Protein AF-A0A7A6SGF7-F1 (afdb_monomer_lite)

Radius of gyration: 13.67 Å; chains: 1; bounding box: 24×12×41 Å

pLDDT: mean 77.42, std 8.44, range [57.91, 87.75]

Organism: Escherichia coli (NCBI:txid562)

Foldseek 3Di:
DKDKDKDWDDPDPFKIWIWMWIWDDDPPDTDIDTDIDIGTDD

Secondary structure (DSSP, 8-state):
-EEEEEEEEEEETTEEEEEEEEEEESSS-EEEEEEEEEEE--

Sequence (42 aa):
LAWGAGVQFNPTESVTIDLAYEGSGSGDWRTDAFIVGIGYRF

InterPro domains:
  IPR000758 Virulence-related outer membrane protein [PF06316] (1-42)
  IPR000758 Virulence-related outer membrane protein [PR00316] (3-24)
  IPR000758 Virulence-related outer membrane protein [PR00316] (30-41)
  IPR000758 Virulence-related outer membrane protein [PS00695] (34-42)
  IPR011250 Outer membrane protein/outer membrane enzyme PagP, beta-barrel [SSF56925] (2-42)
  IPR051723 Bacterial Outer Membrane Invasion-Related Protein [PTHR35892] (1-42)

Structure (mmCIF, N/CA/C/O backbone):
data_AF-A0A7A6SGF7-F1
#
_entry.id   AF-A0A7A6SGF7-F1
#
loop_
_atom_site.group_PDB
_atom_site.id
_atom_site.type_symbol
_atom_site.label_atom_id
_atom_site.label_alt_id
_atom_site.label_comp_id
_atom_site.label_asym_id
_atom_site.label_entity_id
_atom_site.label_seq_id
_atom_site.pdbx_PDB_ins_code
_atom_site.Cartn_x
_atom_site.Cartn_y
_atom_site.Cartn_z
_atom_site.occupancy
_atom_site.B_iso_or_equiv
_atom_site.auth_seq_id
_atom_site.auth_comp_id
_atom_site.auth_asym_id
_atom_site.auth_atom_id
_atom_site.pdbx_PDB_model_num
ATOM 1 N N . LEU A 1 1 ? 13.788 -4.327 -14.666 1.00 65.94 1 LEU A N 1
ATOM 2 C CA . LEU A 1 1 ? 13.974 -4.330 -13.200 1.00 65.94 1 LEU A CA 1
ATOM 3 C C . LEU A 1 1 ? 12.612 -4.055 -12.575 1.00 65.94 1 LEU A C 1
ATOM 5 O O . LEU A 1 1 ? 11.983 -3.087 -12.983 1.00 65.94 1 LEU A O 1
ATOM 9 N N . ALA A 1 2 ? 12.142 -4.897 -11.658 1.00 76.00 2 ALA A N 1
ATOM 10 C CA . ALA A 1 2 ? 10.960 -4.596 -10.851 1.00 76.00 2 ALA A CA 1
ATOM 11 C C . ALA A 1 2 ? 11.424 -4.175 -9.456 1.00 76.00 2 ALA A C 1
ATOM 13 O O . ALA A 1 2 ? 12.337 -4.791 -8.906 1.00 76.00 2 ALA A O 1
ATOM 14 N N . TRP A 1 3 ? 10.853 -3.100 -8.929 1.00 77.94 3 TRP A N 1
ATOM 15 C CA . TRP A 1 3 ? 11.152 -2.567 -7.610 1.00 77.94 3 TRP A CA 1
ATOM 16 C C . TRP A 1 3 ? 9.842 -2.242 -6.904 1.00 77.94 3 TRP A C 1
ATOM 18 O O . TRP A 1 3 ? 8.905 -1.733 -7.507 1.00 77.94 3 TRP A O 1
ATOM 28 N N . GLY A 1 4 ? 9.778 -2.562 -5.622 1.00 85.12 4 GLY A N 1
ATOM 29 C CA . GLY A 1 4 ? 8.630 -2.264 -4.786 1.00 85.12 4 GLY A CA 1
ATOM 30 C C . GLY A 1 4 ? 9.104 -1.674 -3.473 1.00 85.12 4 GLY A C 1
ATOM 31 O O . GLY A 1 4 ? 10.117 -2.110 -2.925 1.00 85.12 4 GLY A O 1
ATOM 32 N N . ALA A 1 5 ? 8.388 -0.670 -2.985 1.00 84.38 5 ALA A N 1
ATOM 33 C CA . ALA A 1 5 ? 8.570 -0.116 -1.656 1.00 84.38 5 ALA A CA 1
ATOM 34 C C . ALA A 1 5 ? 7.198 0.021 -1.001 1.00 84.38 5 ALA A C 1
ATOM 36 O O . ALA A 1 5 ? 6.271 0.567 -1.596 1.00 84.38 5 ALA A O 1
ATOM 37 N N . GLY A 1 6 ? 7.074 -0.476 0.225 1.00 87.75 6 GLY A N 1
ATOM 38 C CA . GLY A 1 6 ? 5.839 -0.389 0.986 1.00 87.75 6 GLY A CA 1
ATOM 39 C C . GLY A 1 6 ? 6.090 -0.011 2.435 1.00 87.75 6 GLY A C 1
ATOM 40 O O . GLY A 1 6 ? 7.155 -0.283 2.990 1.00 87.75 6 GLY A O 1
ATOM 41 N N . VAL A 1 7 ? 5.096 0.636 3.030 1.00 85.88 7 VAL A N 1
ATOM 42 C CA . VAL A 1 7 ? 5.045 0.995 4.442 1.00 85.88 7 VAL A CA 1
ATOM 43 C C . VAL A 1 7 ? 3.724 0.509 5.017 1.00 85.88 7 VAL A C 1
ATOM 45 O O . VAL A 1 7 ? 2.668 0.684 4.417 1.00 85.88 7 VAL A O 1
ATOM 48 N N . GLN A 1 8 ? 3.785 -0.100 6.194 1.00 84.00 8 GLN A N 1
ATOM 49 C CA . GLN A 1 8 ? 2.601 -0.496 6.942 1.00 84.00 8 GLN A CA 1
ATOM 50 C C . GLN A 1 8 ? 2.587 0.251 8.267 1.00 84.00 8 GLN A C 1
ATOM 52 O O . GLN A 1 8 ? 3.608 0.347 8.948 1.00 84.00 8 GLN A O 1
ATOM 57 N N . PHE A 1 9 ? 1.422 0.774 8.629 1.00 81.56 9 PHE A N 1
ATOM 58 C CA . PHE A 1 9 ? 1.198 1.493 9.870 1.00 81.56 9 PHE A CA 1
ATOM 59 C C . PHE A 1 9 ? -0.069 0.994 10.566 1.00 81.56 9 PHE 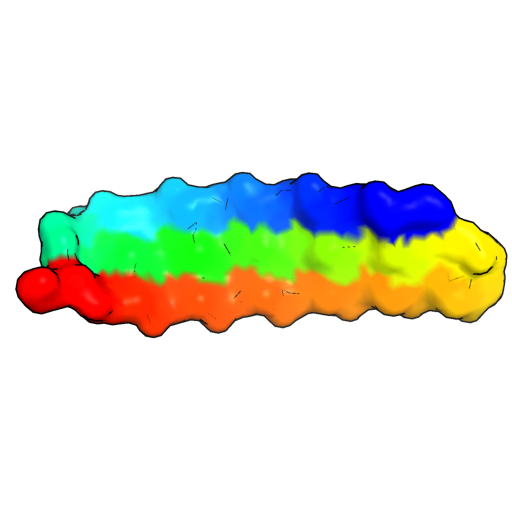A C 1
ATOM 61 O O . PHE A 1 9 ? -1.103 0.736 9.952 1.00 81.56 9 PHE A O 1
ATOM 68 N N . ASN A 1 10 ? 0.032 0.854 11.885 1.00 87.06 10 ASN A N 1
ATOM 69 C CA . ASN A 1 10 ? -1.023 0.340 12.750 1.00 87.06 10 ASN A CA 1
ATOM 70 C C . ASN A 1 10 ? -1.436 1.461 13.713 1.00 87.06 10 ASN A C 1
ATOM 72 O O . ASN A 1 10 ? -0.870 1.564 14.802 1.00 87.06 10 ASN A O 1
ATOM 76 N N . PRO A 1 11 ? -2.352 2.362 13.313 1.00 73.06 11 PRO A N 1
ATOM 77 C CA . PRO A 1 11 ? -2.772 3.469 14.172 1.00 73.06 11 PRO A CA 1
ATOM 78 C C . PRO A 1 11 ? -3.520 2.992 15.425 1.00 73.06 11 PRO A C 1
ATOM 80 O O . PRO A 1 11 ? -3.541 3.694 16.433 1.00 73.06 11 PRO A O 1
ATOM 83 N N . THR A 1 12 ? -4.137 1.810 15.374 1.00 73.69 12 THR A N 1
ATOM 84 C CA . THR A 1 12 ? -4.823 1.175 16.505 1.00 73.69 12 THR A CA 1
ATOM 85 C C . THR A 1 12 ? -4.572 -0.334 16.448 1.00 73.69 12 THR A C 1
ATOM 87 O O . THR A 1 12 ? -4.288 -0.865 15.375 1.00 73.69 12 THR A O 1
ATOM 90 N N . GLU A 1 13 ? -4.688 -1.052 17.570 1.00 72.19 13 GLU A N 1
ATOM 91 C CA . GLU A 1 13 ? -4.519 -2.520 17.596 1.00 72.19 13 GLU A CA 1
ATOM 92 C C . GLU A 1 13 ? -5.501 -3.245 16.654 1.00 72.19 13 GLU A C 1
ATOM 94 O O . GLU A 1 13 ? -5.213 -4.332 16.155 1.00 72.19 13 GLU A O 1
ATOM 99 N N . SER A 1 14 ? -6.627 -2.594 16.349 1.00 75.88 1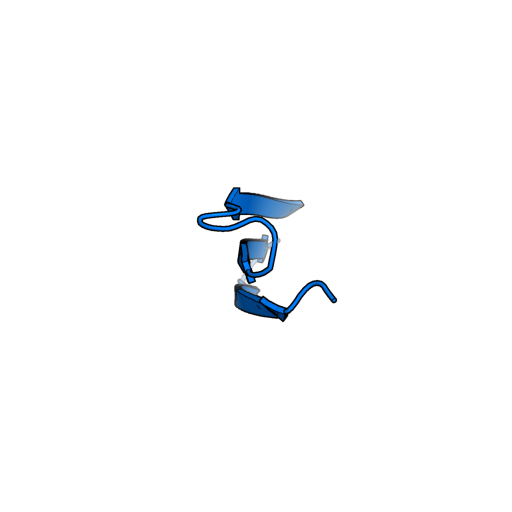4 SER A N 1
ATOM 100 C CA . SER A 1 14 ? -7.692 -3.117 15.497 1.00 75.88 14 SER A CA 1
ATOM 101 C C . SER A 1 14 ? -7.599 -2.684 14.033 1.00 75.88 14 SER A C 1
ATOM 103 O O . SER A 1 14 ? -8.352 -3.201 13.212 1.00 75.88 14 SER A O 1
ATOM 105 N N . VAL A 1 15 ? -6.728 -1.734 13.675 1.00 78.69 15 VAL A N 1
ATOM 106 C CA . VAL A 1 15 ? -6.666 -1.167 12.317 1.00 78.69 15 VAL A CA 1
ATOM 107 C C . VAL A 1 15 ? -5.246 -1.234 11.776 1.00 78.69 15 VAL A C 1
ATOM 109 O O . VAL A 1 15 ? -4.297 -0.733 12.376 1.00 78.69 15 VAL A O 1
ATOM 112 N N . THR A 1 16 ? -5.113 -1.829 10.599 1.00 84.94 16 THR A N 1
ATOM 113 C CA . THR A 1 16 ? -3.876 -1.903 9.826 1.00 84.94 16 THR A CA 1
ATOM 114 C C . THR A 1 16 ? -4.079 -1.162 8.521 1.00 84.94 16 THR A C 1
ATOM 116 O O . THR A 1 16 ? -5.085 -1.356 7.847 1.00 84.94 16 THR A O 1
ATOM 119 N N . ILE A 1 17 ? -3.134 -0.302 8.174 1.00 85.25 17 ILE A N 1
ATOM 120 C CA . ILE A 1 17 ? -3.118 0.375 6.887 1.00 85.25 17 ILE A CA 1
ATOM 121 C C . ILE A 1 17 ? -1.773 0.068 6.251 1.00 85.25 17 ILE A C 1
ATOM 123 O O . ILE A 1 17 ? -0.724 0.294 6.858 1.00 85.25 17 ILE A O 1
ATOM 127 N N . ASP A 1 18 ? -1.809 -0.465 5.042 1.00 87.75 18 ASP A N 1
ATOM 128 C CA . ASP A 1 18 ? -0.631 -0.736 4.239 1.00 87.75 18 ASP A CA 1
ATOM 129 C C . ASP A 1 18 ? -0.682 0.082 2.952 1.00 87.75 18 ASP A C 1
ATOM 131 O O . ASP A 1 18 ? -1.725 0.279 2.327 1.00 87.75 18 ASP A O 1
ATOM 135 N N . LEU A 1 19 ? 0.474 0.627 2.598 1.00 86.50 19 LEU A N 1
ATOM 136 C CA . LEU A 1 19 ? 0.667 1.407 1.395 1.00 86.50 19 LEU A CA 1
ATOM 137 C C . LEU A 1 19 ? 1.867 0.821 0.673 1.00 86.50 19 LEU A C 1
ATOM 139 O O . LEU A 1 19 ? 2.978 0.853 1.201 1.00 86.50 19 LEU A O 1
ATOM 143 N N . ALA A 1 20 ? 1.655 0.290 -0.522 1.00 86.00 20 ALA A N 1
ATOM 144 C CA . ALA A 1 20 ? 2.718 -0.268 -1.336 1.00 86.00 20 ALA A CA 1
ATOM 145 C C . ALA A 1 20 ? 2.724 0.386 -2.713 1.00 86.00 20 ALA A C 1
ATOM 147 O O . ALA A 1 20 ? 1.688 0.627 -3.330 1.00 86.00 20 ALA A O 1
ATOM 148 N N . TYR A 1 21 ? 3.922 0.688 -3.189 1.00 80.69 21 TYR A N 1
ATOM 149 C CA . TYR A 1 21 ? 4.153 1.128 -4.547 1.00 80.69 21 TYR A CA 1
ATOM 150 C C . TYR A 1 21 ? 5.068 0.128 -5.228 1.00 80.69 21 TYR A C 1
ATOM 152 O O . TYR A 1 21 ? 6.179 -0.126 -4.758 1.00 80.69 21 TYR A O 1
ATOM 160 N N . GLU A 1 22 ? 4.598 -0.426 -6.334 1.00 81.00 22 GLU A N 1
ATOM 161 C CA . GLU A 1 22 ? 5.335 -1.386 -7.138 1.00 81.00 22 GLU A CA 1
ATOM 162 C C . GLU A 1 22 ? 5.538 -0.811 -8.536 1.00 81.00 22 GLU A C 1
ATOM 164 O O . GLU A 1 22 ? 4.586 -0.559 -9.267 1.00 81.00 22 GLU A O 1
ATOM 169 N N . GLY A 1 23 ? 6.794 -0.592 -8.909 1.00 75.50 23 GLY A N 1
ATOM 170 C CA . GLY A 1 23 ? 7.202 -0.168 -10.240 1.00 75.50 23 GLY A CA 1
ATOM 171 C C . GLY A 1 23 ? 7.924 -1.302 -10.958 1.00 75.50 23 GLY A C 1
ATOM 172 O O . GLY A 1 23 ? 9.001 -1.738 -10.550 1.00 75.50 23 GLY A O 1
ATOM 173 N N . SER A 1 24 ? 7.371 -1.776 -12.069 1.00 68.12 24 SER A N 1
ATOM 174 C CA . SER A 1 24 ? 8.028 -2.736 -12.956 1.00 68.12 24 SER A CA 1
ATOM 175 C C . SER A 1 24 ? 8.392 -2.066 -14.273 1.00 68.12 24 SER A C 1
ATOM 177 O O . SER A 1 24 ? 7.529 -1.529 -14.968 1.00 68.12 24 SER A O 1
ATOM 179 N N . GLY A 1 25 ? 9.683 -2.073 -14.624 1.00 59.75 25 GLY A N 1
ATOM 180 C CA . GLY A 1 25 ? 10.149 -1.444 -15.858 1.00 59.75 25 GLY A CA 1
ATOM 181 C C . GLY A 1 25 ? 11.458 -2.012 -16.403 1.00 59.75 25 GLY A C 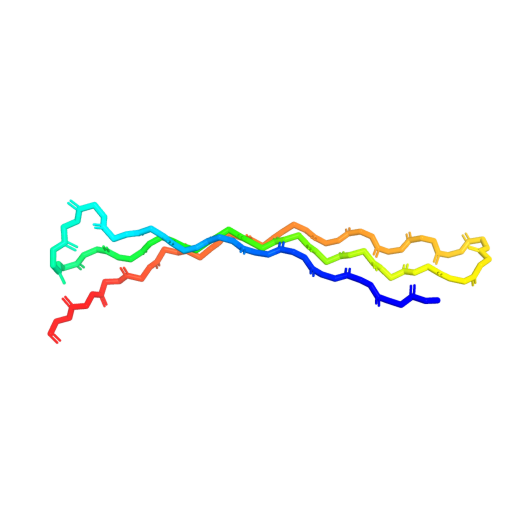1
ATOM 182 O O . GLY A 1 25 ? 12.508 -1.995 -15.755 1.00 59.75 25 GLY A O 1
ATOM 183 N N . SER A 1 26 ? 11.400 -2.500 -17.639 1.00 57.91 26 SER A N 1
ATOM 184 C CA . SER A 1 26 ? 12.542 -2.687 -18.539 1.00 57.91 26 SER A CA 1
ATOM 185 C C . SER A 1 26 ? 12.067 -2.313 -19.946 1.00 57.91 26 SER A C 1
ATOM 187 O O . SER A 1 26 ? 11.351 -3.092 -20.565 1.00 57.91 26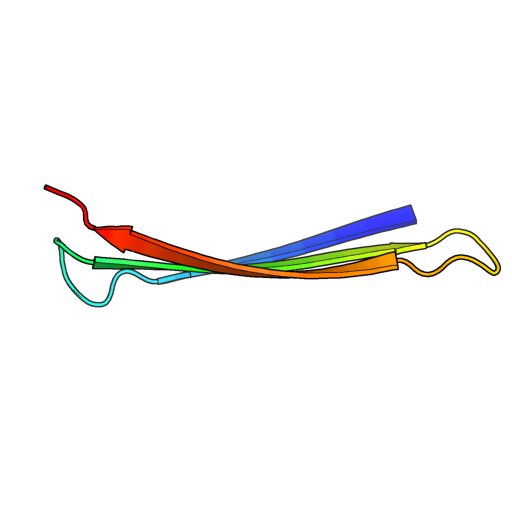 SER A O 1
ATOM 189 N N . GLY A 1 27 ? 12.426 -1.120 -20.434 1.00 65.06 27 GLY A N 1
ATOM 190 C CA . GLY A 1 27 ? 11.960 -0.584 -21.729 1.00 65.06 27 GLY A CA 1
ATOM 191 C C . GLY A 1 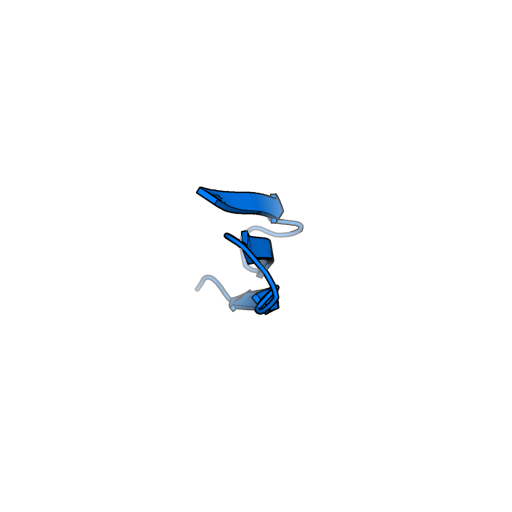27 ? 10.588 0.117 -21.689 1.00 65.06 27 GLY A C 1
ATOM 192 O O . GLY A 1 27 ? 10.107 0.441 -20.607 1.00 65.06 27 GLY A O 1
ATOM 193 N N . ASP A 1 28 ? 9.983 0.341 -22.869 1.00 66.75 28 ASP A N 1
ATOM 194 C CA . ASP A 1 28 ? 8.755 1.130 -23.184 1.00 66.75 28 ASP A CA 1
ATOM 195 C C . ASP A 1 28 ? 7.473 0.797 -22.386 1.00 66.75 28 ASP A C 1
ATOM 197 O O . ASP A 1 28 ? 6.439 1.439 -22.549 1.00 66.75 28 ASP A O 1
ATOM 201 N N . TRP A 1 29 ? 7.524 -0.204 -21.513 1.00 60.81 29 TRP A N 1
ATOM 202 C CA . TRP A 1 29 ? 6.408 -0.668 -20.700 1.00 60.81 29 TRP A CA 1
ATOM 203 C C . TRP A 1 29 ? 6.782 -0.440 -19.236 1.00 60.81 29 TRP A C 1
ATOM 205 O O . TRP A 1 29 ? 7.310 -1.329 -18.565 1.00 60.81 29 TRP A O 1
ATOM 215 N N . ARG A 1 30 ? 6.575 0.791 -18.754 1.00 66.75 30 ARG A N 1
ATOM 216 C CA . ARG A 1 30 ? 6.548 1.070 -17.314 1.00 66.75 30 ARG A CA 1
ATOM 217 C C . ARG A 1 30 ? 5.161 0.744 -16.790 1.00 66.75 30 ARG A C 1
ATOM 219 O O . ARG A 1 30 ? 4.177 1.344 -17.214 1.00 66.75 30 ARG A O 1
ATOM 226 N N . THR A 1 31 ? 5.095 -0.219 -15.885 1.00 67.75 31 THR A N 1
ATOM 227 C CA . THR A 1 31 ? 3.886 -0.531 -15.131 1.00 67.75 31 THR A CA 1
ATOM 228 C C . THR A 1 31 ? 4.137 -0.132 -13.693 1.00 67.75 31 THR A C 1
ATOM 230 O O . THR A 1 31 ? 4.864 -0.812 -12.974 1.00 67.75 31 THR A O 1
ATOM 233 N N . ASP A 1 32 ? 3.544 0.989 -13.309 1.00 78.75 32 ASP A N 1
ATOM 234 C CA . ASP A 1 32 ? 3.553 1.487 -11.944 1.00 78.75 32 ASP A CA 1
ATOM 235 C C . ASP A 1 32 ? 2.186 1.186 -11.318 1.00 78.75 32 ASP A C 1
ATOM 237 O O . ASP A 1 32 ? 1.145 1.575 -11.854 1.00 78.75 32 ASP A O 1
ATOM 241 N N . ALA A 1 33 ? 2.186 0.465 -10.203 1.00 79.38 33 ALA A N 1
ATOM 242 C CA . ALA A 1 33 ? 1.005 0.087 -9.447 1.00 79.38 33 ALA A CA 1
ATOM 243 C C . ALA A 1 33 ? 1.064 0.712 -8.052 1.00 79.38 33 ALA A C 1
ATOM 245 O O . ALA A 1 33 ? 2.070 0.631 -7.346 1.00 79.38 33 ALA A O 1
ATOM 246 N N . PHE A 1 34 ? -0.041 1.339 -7.657 1.00 81.88 34 PHE A N 1
ATOM 247 C CA . PHE A 1 34 ? -0.223 1.885 -6.320 1.00 81.88 34 PHE A CA 1
ATOM 248 C C . PHE A 1 34 ? -1.277 1.064 -5.589 1.00 81.88 34 PHE A C 1
ATOM 250 O O . PHE A 1 34 ? -2.409 0.935 -6.058 1.00 81.88 34 PHE A O 1
ATOM 257 N N . ILE A 1 35 ? -0.885 0.500 -4.455 1.00 85.88 35 ILE A N 1
ATOM 258 C CA . ILE A 1 35 ? -1.682 -0.423 -3.660 1.00 85.88 35 ILE A CA 1
ATOM 259 C C . ILE A 1 35 ? -1.935 0.237 -2.310 1.00 85.88 35 ILE A C 1
ATOM 261 O O . ILE A 1 35 ? -1.007 0.673 -1.625 1.00 85.88 35 ILE A O 1
ATOM 265 N N . VAL A 1 36 ? -3.210 0.308 -1.939 1.00 86.19 36 VAL A N 1
ATOM 266 C CA . VAL A 1 36 ? -3.649 0.776 -0.626 1.00 86.19 36 VAL A CA 1
ATOM 267 C C . VAL A 1 36 ? -4.513 -0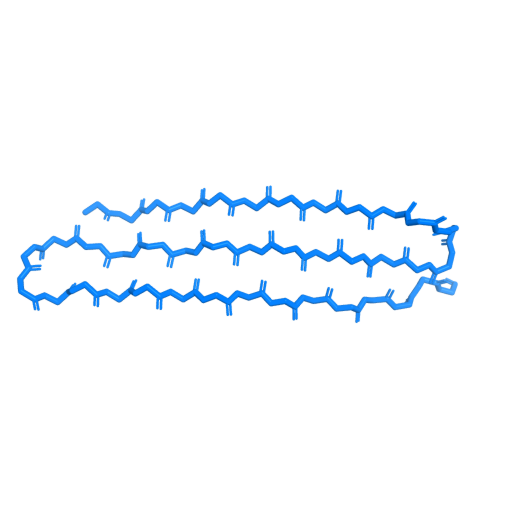.309 -0.015 1.00 86.19 36 VAL A C 1
ATOM 269 O O . VAL A 1 36 ? -5.584 -0.619 -0.542 1.00 86.19 36 VAL A O 1
ATOM 272 N N . GLY A 1 37 ? -4.041 -0.875 1.088 1.00 84.94 37 GLY A N 1
ATOM 273 C CA . GLY A 1 37 ? -4.767 -1.832 1.899 1.00 84.94 37 GLY A CA 1
ATOM 274 C C . GLY A 1 37 ? -5.231 -1.199 3.205 1.00 84.94 37 GLY A C 1
ATOM 275 O O . GLY A 1 37 ? -4.512 -0.445 3.864 1.00 84.94 37 GLY A O 1
ATOM 276 N N . ILE A 1 38 ? -6.476 -1.490 3.578 1.00 83.81 38 ILE A N 1
ATOM 277 C CA . ILE A 1 38 ? -7.009 -1.200 4.908 1.00 83.81 38 ILE A CA 1
ATOM 278 C C . ILE A 1 38 ? -7.529 -2.523 5.455 1.00 83.81 38 ILE A C 1
ATOM 280 O O . ILE A 1 38 ? -8.473 -3.103 4.921 1.00 83.81 38 ILE A O 1
ATOM 284 N N . GLY A 1 39 ? -6.889 -3.006 6.511 1.00 82.12 39 GLY A N 1
ATOM 285 C CA . GLY A 1 39 ? -7.247 -4.227 7.214 1.00 82.12 39 GLY A CA 1
ATOM 286 C C . GLY A 1 39 ? -7.804 -3.921 8.598 1.00 82.12 39 GLY A C 1
ATOM 287 O O . GLY A 1 39 ? -7.255 -3.104 9.335 1.00 82.12 39 GLY A O 1
ATOM 288 N N . TYR A 1 40 ? -8.869 -4.622 8.979 1.00 78.75 40 TYR A N 1
ATOM 289 C CA . TYR A 1 40 ? -9.289 -4.708 10.374 1.00 78.75 40 TYR A CA 1
ATOM 290 C C . TYR A 1 40 ? -8.711 -5.975 10.992 1.00 78.75 40 TYR A C 1
ATOM 292 O O . TYR A 1 40 ? -8.838 -7.064 10.432 1.00 78.75 40 TYR A O 1
ATOM 300 N N . ARG A 1 41 ? -8.076 -5.823 12.150 1.00 67.25 41 ARG A N 1
ATOM 301 C CA . ARG A 1 41 ? -7.584 -6.927 12.966 1.00 67.25 41 ARG A CA 1
ATOM 302 C C . ARG A 1 41 ? -8.575 -7.139 14.109 1.00 67.25 41 ARG A C 1
ATOM 304 O O . ARG A 1 41 ? -8.796 -6.221 14.896 1.00 67.25 41 ARG A O 1
ATOM 311 N N . PHE A 1 42 ? -9.196 -8.315 14.140 1.00 73.00 42 PHE A N 1
ATOM 312 C CA . PHE A 1 42 ? -10.096 -8.769 15.202 1.00 73.00 42 PHE A CA 1
ATOM 313 C C . PHE A 1 42 ? -9.459 -9.910 15.996 1.00 73.00 42 PHE A C 1
ATOM 315 O O . PHE A 1 42 ? -8.586 -10.607 15.425 1.00 73.00 42 PHE A O 1
#